Protein AF-A0A8S9J477-F1 (afdb_monomer_lite)

pLDDT: mean 76.34, std 17.14, range [43.03, 98.0]

Secondary structure (DSSP, 8-state):
--------------PPEEEE-TTS-EEEEE-----PPPHHHHHHHHHHHHHHHHHHT---------TTTTSTT--S---------------TTS--

Foldseek 3Di:
DDDDDDDDDDDDPFDWDFDADPVRDTDDTDTDGDDADDPVCRVVVVVVVVVVVVVVPDPPPDDDQDPPPRDPDDDDDPPDCPPPPPPPPDPPPPDD

InterPro domains:
  IPR023574 Large ribosomal subunit protein uL4 domain superfamily [G3DSA:3.40.1370.10] (20-81)
  IPR023574 Large ribosomal subunit protein uL4 domain superfamily [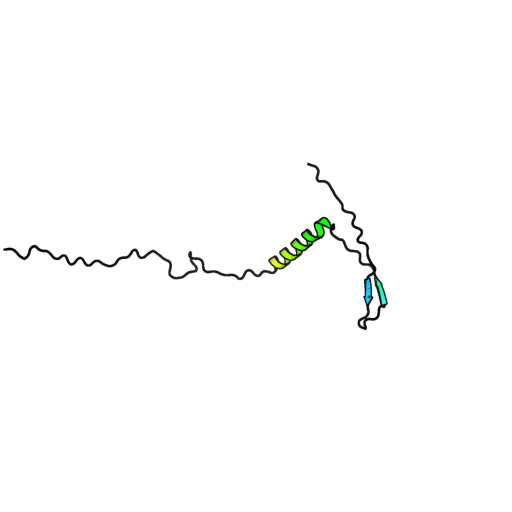SSF52166] (20-79)

Organism: Brassica cretica (NCBI:txid69181)

Sequence (96 aa):
MPLRSLSPSISPASSPFPIISYERVKISKTYLDLRTALEETTRYVFHHAIVTDLQNKRQGTTSTLTRGGEVRGGRIKPRGGDMQVTTEFDPLVEEI

Structure (mmCIF, N/CA/C/O backbone):
data_AF-A0A8S9J477-F1
#
_entry.id   AF-A0A8S9J477-F1
#
loop_
_atom_site.group_PDB
_atom_site.id
_atom_site.type_symbol
_atom_site.label_atom_id
_atom_site.label_alt_id
_atom_site.label_comp_id
_atom_site.label_asym_id
_atom_site.label_entity_id
_atom_site.label_seq_id
_atom_site.pdbx_PDB_ins_code
_atom_site.Cartn_x
_atom_site.Cartn_y
_atom_site.Cartn_z
_atom_site.occupancy
_atom_site.B_iso_or_equiv
_atom_site.auth_seq_id
_atom_site.auth_comp_id
_atom_site.auth_asym_id
_atom_site.auth_atom_id
_atom_site.pdbx_PDB_model_num
ATOM 1 N N . MET A 1 1 ? -20.356 14.829 -24.627 1.00 45.06 1 MET A N 1
ATOM 2 C CA . MET A 1 1 ? -20.371 13.543 -23.895 1.00 45.06 1 MET A CA 1
ATOM 3 C C . MET A 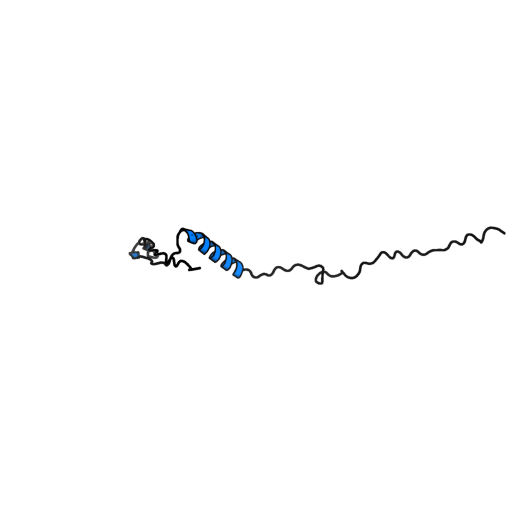1 1 ? -20.555 13.855 -22.413 1.00 45.06 1 MET A C 1
ATOM 5 O O . MET A 1 1 ? -19.630 14.426 -21.848 1.00 45.06 1 MET A O 1
ATOM 9 N N . PRO A 1 2 ? -21.721 13.616 -21.789 1.00 45.62 2 PRO A N 1
ATOM 10 C CA . PRO A 1 2 ? -21.893 13.918 -20.371 1.00 45.62 2 PRO A CA 1
ATOM 11 C C . PRO A 1 2 ? -21.244 12.818 -19.517 1.00 45.62 2 PRO A C 1
ATOM 13 O O . PRO A 1 2 ? -21.523 11.633 -19.700 1.00 45.62 2 PRO A O 1
ATOM 16 N N . LEU A 1 3 ? -20.355 13.207 -18.601 1.00 52.12 3 LEU A N 1
ATOM 17 C CA . LEU A 1 3 ? -19.742 12.305 -17.627 1.00 52.12 3 LEU A CA 1
ATOM 18 C C . LEU A 1 3 ? -20.784 11.963 -16.555 1.00 52.12 3 LEU A C 1
ATOM 20 O O . LEU A 1 3 ? -21.261 12.833 -15.830 1.00 52.12 3 LEU A O 1
ATOM 24 N N . ARG A 1 4 ? -21.166 10.686 -16.495 1.00 50.69 4 ARG A N 1
ATOM 25 C CA . ARG A 1 4 ? -22.122 10.128 -15.533 1.00 50.69 4 ARG A CA 1
ATOM 26 C C . ARG A 1 4 ? -21.559 10.270 -14.115 1.00 50.69 4 ARG A C 1
ATOM 28 O O . ARG A 1 4 ? -20.628 9.558 -13.749 1.00 50.69 4 ARG A O 1
ATOM 35 N N . SER A 1 5 ? -22.130 11.164 -13.312 1.00 53.66 5 SER A N 1
ATOM 36 C CA . SER A 1 5 ? -21.823 11.278 -11.886 1.00 53.66 5 SER A CA 1
ATOM 37 C C . SER A 1 5 ? -22.468 10.114 -11.128 1.00 53.66 5 SER A C 1
ATOM 39 O O . SER A 1 5 ? -23.634 10.183 -10.741 1.00 53.66 5 SER A O 1
ATOM 41 N N . LEU A 1 6 ? -21.729 9.021 -10.936 1.00 54.12 6 LEU A N 1
ATOM 42 C CA . LEU A 1 6 ? -22.065 8.043 -9.903 1.00 54.12 6 LEU A CA 1
ATOM 43 C C . LEU A 1 6 ? -21.410 8.497 -8.602 1.00 54.12 6 LEU A C 1
ATOM 45 O O . LEU A 1 6 ? -20.204 8.354 -8.428 1.00 54.12 6 LEU A O 1
ATOM 49 N N . SER A 1 7 ? -22.201 9.049 -7.691 1.00 55.25 7 SER A N 1
ATOM 50 C CA . SER A 1 7 ? -21.843 9.109 -6.277 1.00 55.25 7 SER A CA 1
ATOM 51 C C . SER A 1 7 ? -22.221 7.766 -5.643 1.00 55.25 7 SER A C 1
ATOM 53 O O . SER A 1 7 ? -23.419 7.514 -5.483 1.00 55.25 7 SER A O 1
ATOM 55 N N . PRO A 1 8 ? -21.274 6.875 -5.298 1.00 53.19 8 PRO A N 1
ATOM 56 C CA . PRO A 1 8 ? -21.631 5.666 -4.579 1.00 53.19 8 PRO A CA 1
ATOM 57 C C . PRO A 1 8 ? -21.907 6.040 -3.118 1.00 53.19 8 PRO A C 1
ATOM 59 O O . PRO A 1 8 ? -21.010 6.468 -2.392 1.00 53.19 8 PRO A O 1
ATOM 62 N N . SER A 1 9 ? -23.164 5.910 -2.687 1.00 49.91 9 SER A N 1
ATOM 63 C CA . SER A 1 9 ? -23.491 5.878 -1.262 1.00 49.91 9 SER A CA 1
ATOM 64 C C . SER A 1 9 ? -22.936 4.576 -0.698 1.00 49.91 9 SER A C 1
ATOM 66 O O . SER A 1 9 ? -23.376 3.499 -1.099 1.00 49.91 9 SER A O 1
ATOM 68 N N . ILE A 1 10 ? -21.962 4.653 0.200 1.00 53.91 10 ILE A N 1
ATOM 69 C CA . ILE A 1 10 ? -21.402 3.468 0.842 1.00 53.91 10 ILE A CA 1
ATOM 70 C C . ILE A 1 10 ? -21.548 3.689 2.340 1.00 53.91 10 ILE A C 1
ATOM 72 O O . ILE A 1 10 ? -20.801 4.465 2.928 1.00 53.91 10 ILE A O 1
ATOM 76 N N . SER A 1 11 ? -22.545 3.045 2.948 1.00 52.66 11 SER A N 1
ATOM 77 C CA . SER A 1 11 ? -22.546 2.833 4.393 1.00 52.66 11 SER A CA 1
ATOM 78 C C . SER A 1 11 ? -21.821 1.511 4.654 1.00 52.66 11 SER A C 1
ATOM 80 O O . SER A 1 11 ? -22.411 0.453 4.410 1.00 52.66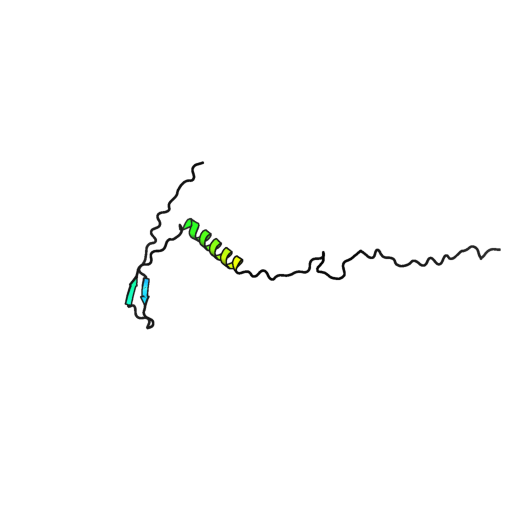 11 SER A O 1
ATOM 82 N N . PRO A 1 12 ? -20.559 1.505 5.112 1.00 55.88 12 PRO A N 1
ATOM 83 C CA . PRO A 1 12 ? -19.987 0.271 5.617 1.00 55.88 12 PRO A CA 1
ATOM 84 C C . PRO A 1 12 ? -20.773 -0.116 6.873 1.00 55.88 12 PRO A C 1
ATOM 86 O O . PRO A 1 12 ? -20.975 0.706 7.769 1.00 55.88 12 PRO A O 1
ATOM 89 N N . ALA A 1 13 ? -21.250 -1.358 6.937 1.00 61.00 13 ALA A N 1
ATOM 90 C CA . ALA A 1 13 ? -21.836 -1.900 8.153 1.00 61.00 13 ALA A CA 1
ATOM 91 C C . ALA A 1 13 ? -20.768 -1.859 9.260 1.00 61.00 13 ALA A C 1
ATOM 93 O O . ALA A 1 13 ? -19.860 -2.689 9.303 1.00 61.00 13 ALA A O 1
ATOM 94 N N . SER A 1 14 ? -20.840 -0.843 10.121 1.00 68.75 14 SER A N 1
ATOM 95 C CA . SER A 1 14 ? -19.911 -0.667 11.232 1.00 68.75 14 SER A CA 1
ATOM 96 C C . SER A 1 14 ? -20.266 -1.696 12.301 1.00 68.75 14 SER A C 1
ATOM 98 O O . SER A 1 14 ? -21.189 -1.512 13.091 1.00 68.75 14 SER A O 1
ATOM 100 N N . SER A 1 15 ? -19.585 -2.840 12.276 1.00 76.00 15 SER A N 1
ATOM 101 C CA . SER A 1 15 ? -19.642 -3.797 13.379 1.00 76.00 15 SER A CA 1
ATOM 102 C C . SER A 1 15 ? -18.904 -3.206 14.585 1.00 76.00 15 SER A C 1
ATOM 104 O O . SER A 1 15 ? -17.815 -2.657 14.406 1.00 76.00 15 SER A O 1
ATOM 106 N N . PRO A 1 16 ? -19.431 -3.331 15.816 1.00 83.75 16 PRO A N 1
ATOM 107 C CA . PRO A 1 16 ? -18.756 -2.802 16.991 1.00 83.75 16 PRO A CA 1
ATOM 108 C C . PRO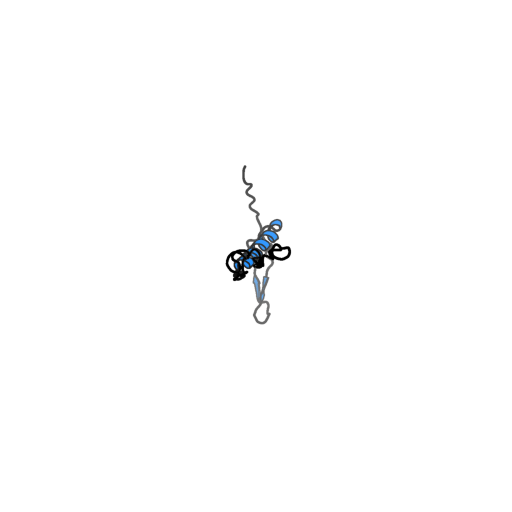 A 1 16 ? -17.443 -3.554 17.252 1.00 83.75 16 PRO A C 1
ATOM 110 O O . PRO A 1 16 ? -17.439 -4.770 17.460 1.00 83.75 16 PRO A O 1
ATOM 113 N N . PHE A 1 17 ? -16.333 -2.822 17.294 1.00 85.44 17 PHE A N 1
ATOM 114 C CA . PHE A 1 17 ? -15.024 -3.314 17.708 1.00 85.44 17 PHE A CA 1
ATOM 115 C C . PHE A 1 17 ? -14.894 -3.266 19.239 1.00 85.44 17 PHE A C 1
ATOM 117 O O . PHE A 1 17 ? -15.356 -2.312 19.867 1.00 85.44 17 PHE A O 1
ATOM 124 N N . PRO A 1 18 ? -14.285 -4.277 19.883 1.00 90.12 18 PRO A N 1
ATOM 125 C CA . PRO A 1 18 ? -14.068 -4.260 21.324 1.00 90.12 18 PRO A CA 1
ATOM 126 C C . PRO A 1 18 ? -12.857 -3.393 21.697 1.00 90.12 18 PRO A C 1
ATOM 128 O O . PRO A 1 18 ? -11.779 -3.540 21.124 1.00 90.12 18 PRO A O 1
ATOM 131 N N . ILE A 1 19 ? -13.005 -2.559 22.724 1.00 92.25 19 ILE A N 1
ATOM 132 C CA . ILE A 1 19 ? -11.883 -1.914 23.410 1.00 92.25 19 ILE A CA 1
ATOM 133 C C . ILE A 1 19 ? -11.369 -2.876 24.478 1.00 92.25 19 ILE A C 1
ATOM 135 O O . ILE A 1 19 ? -12.113 -3.299 25.371 1.00 92.25 19 ILE A O 1
ATOM 139 N N . ILE A 1 20 ? -10.086 -3.213 24.374 1.00 94.31 20 ILE A N 1
ATOM 140 C CA . ILE A 1 20 ? -9.405 -4.164 25.249 1.00 94.31 20 ILE A CA 1
ATOM 141 C C . ILE A 1 20 ? -8.298 -3.42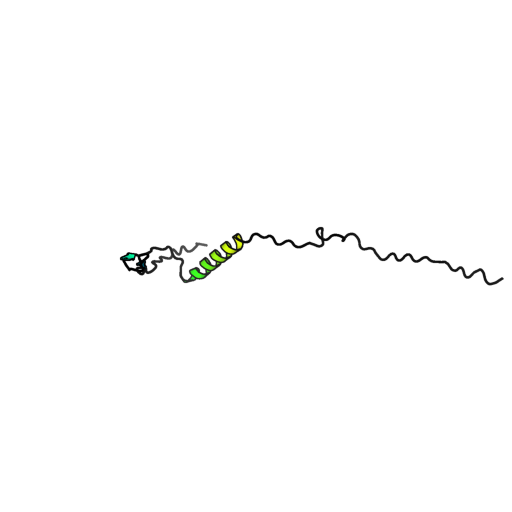3 26.007 1.00 94.31 20 ILE A C 1
ATOM 143 O O . ILE A 1 20 ? -7.548 -2.651 25.409 1.00 94.31 20 ILE A O 1
ATOM 147 N N . SER A 1 21 ? -8.205 -3.649 27.318 1.00 91.31 21 SER A N 1
ATOM 148 C CA . SER A 1 21 ? -7.091 -3.165 28.137 1.00 91.31 21 SER A CA 1
ATOM 149 C C . SER A 1 21 ? -5.798 -3.922 27.818 1.00 91.31 21 SER A C 1
ATOM 151 O O . SER A 1 21 ? -5.818 -5.010 27.239 1.00 91.31 21 SER A O 1
ATOM 153 N N . TYR A 1 22 ? -4.655 -3.389 28.247 1.00 93.12 22 TYR A N 1
ATOM 154 C CA . TYR A 1 22 ? -3.373 -4.094 28.139 1.00 93.12 22 TYR A CA 1
ATOM 155 C C . TYR A 1 22 ? -3.405 -5.487 28.805 1.00 93.12 22 TYR A C 1
ATOM 157 O O . TYR A 1 22 ? -2.859 -6.451 28.273 1.00 93.12 22 TYR A O 1
ATOM 165 N N . GLU A 1 23 ? -4.150 -5.622 29.905 1.00 95.62 23 GLU A N 1
ATOM 166 C CA . GLU A 1 23 ? -4.376 -6.880 30.633 1.00 95.62 23 GLU A CA 1
ATOM 167 C C . GLU A 1 23 ? -5.370 -7.831 29.943 1.00 95.62 23 GLU A C 1
ATOM 169 O O . GLU A 1 23 ? -5.796 -8.828 30.521 1.00 95.62 23 GLU A O 1
ATOM 174 N N . ARG A 1 24 ? -5.751 -7.549 28.691 1.00 88.56 24 ARG A N 1
ATOM 175 C CA . ARG A 1 24 ? -6.679 -8.356 27.884 1.00 88.56 24 ARG A CA 1
ATOM 176 C C . ARG A 1 24 ? -8.104 -8.423 28.448 1.00 88.56 24 ARG A C 1
ATOM 178 O O . ARG A 1 24 ? -8.864 -9.327 28.101 1.00 88.56 24 ARG A O 1
ATOM 185 N N . VAL A 1 25 ? -8.501 -7.438 29.254 1.00 93.25 25 VAL A N 1
ATOM 186 C CA . VAL A 1 25 ? -9.876 -7.300 29.758 1.00 93.25 25 VAL A CA 1
ATOM 187 C C . VAL A 1 25 ? -10.699 -6.452 28.787 1.00 93.25 25 VAL A C 1
ATOM 189 O O . VAL A 1 25 ? -10.258 -5.396 28.335 1.00 93.25 25 VAL A O 1
ATOM 192 N N . LYS A 1 26 ? -11.908 -6.915 28.448 1.00 89.62 26 LYS A N 1
ATOM 193 C CA . LYS A 1 26 ? -12.847 -6.182 27.583 1.00 89.62 26 LYS A CA 1
ATOM 194 C C . LYS A 1 26 ? -13.517 -5.074 28.395 1.00 89.62 26 LYS A C 1
ATOM 196 O O . LYS A 1 26 ? -14.234 -5.378 29.342 1.00 89.62 26 LYS A O 1
ATOM 201 N N . ILE A 1 27 ? -13.305 -3.819 28.010 1.00 91.50 27 ILE A N 1
ATOM 202 C CA . ILE A 1 27 ? -13.863 -2.658 28.718 1.00 91.50 27 ILE A CA 1
ATOM 203 C C . ILE A 1 27 ? -15.148 -2.182 28.037 1.00 91.50 27 ILE A C 1
ATOM 205 O O . ILE A 1 27 ? -16.159 -1.965 28.699 1.00 91.50 27 ILE A O 1
ATOM 209 N N . SER A 1 28 ? -15.129 -2.013 26.713 1.00 87.81 28 SER A N 1
ATOM 210 C CA . SER A 1 28 ? -16.247 -1.398 25.988 1.00 87.81 28 SER A CA 1
ATOM 211 C C . SER A 1 28 ? -16.270 -1.771 24.503 1.00 87.81 28 SER A C 1
ATOM 213 O O . SER A 1 28 ? -15.491 -2.608 24.042 1.00 87.81 28 SER A O 1
ATOM 215 N N . LYS A 1 29 ? -17.220 -1.197 23.758 1.00 88.50 29 LYS A N 1
ATOM 216 C CA . LYS A 1 29 ? -17.405 -1.391 22.317 1.00 88.50 29 LYS A CA 1
ATOM 217 C C . LYS A 1 29 ? -17.432 -0.036 21.616 1.00 88.50 29 LYS A C 1
ATOM 219 O O . LYS A 1 29 ? -18.045 0.896 22.133 1.00 88.50 29 LYS A O 1
ATOM 224 N N . THR A 1 30 ? -16.821 0.053 20.443 1.00 88.94 30 THR A N 1
ATOM 225 C CA . THR A 1 30 ? -16.785 1.263 19.614 1.00 88.94 30 THR A CA 1
ATOM 226 C C . THR A 1 30 ? -17.077 0.963 18.157 1.00 88.94 30 THR A C 1
ATOM 228 O O . THR A 1 30 ? -16.863 -0.144 17.675 1.00 88.94 30 THR A O 1
ATOM 231 N N . TYR A 1 31 ? -17.566 1.975 17.453 1.00 85.25 31 TYR A N 1
ATOM 232 C CA . TYR A 1 31 ? -17.829 1.930 16.021 1.00 85.25 31 TYR A CA 1
ATOM 233 C C . TYR A 1 31 ? -16.783 2.771 15.296 1.00 85.25 31 TYR A C 1
ATOM 235 O O . TYR A 1 31 ? -16.376 3.819 15.800 1.00 85.25 31 TYR A O 1
ATOM 243 N N . LEU A 1 32 ? -16.345 2.306 14.128 1.00 81.38 32 LEU A N 1
ATOM 244 C CA . LEU A 1 32 ? -15.425 3.037 13.265 1.00 81.38 32 LEU A CA 1
ATOM 245 C C . LEU A 1 32 ? -16.161 3.423 11.984 1.00 81.38 32 LEU A C 1
ATOM 247 O O . LEU A 1 32 ? -16.763 2.563 11.335 1.00 81.38 32 LEU A O 1
ATOM 251 N N . ASP A 1 33 ? -16.115 4.707 11.648 1.00 80.50 33 ASP A N 1
ATOM 252 C CA . ASP A 1 33 ? -16.649 5.238 10.399 1.00 80.50 33 ASP A CA 1
ATOM 253 C C . ASP A 1 33 ? -15.492 5.464 9.419 1.00 80.50 33 ASP A C 1
ATOM 255 O O . ASP A 1 33 ? -14.573 6.241 9.690 1.00 80.50 33 ASP A O 1
ATOM 259 N N . LEU A 1 34 ? -15.500 4.730 8.305 1.00 80.44 34 LEU A N 1
ATOM 260 C CA . LEU A 1 34 ? -14.453 4.765 7.287 1.00 80.44 34 LEU A CA 1
ATOM 261 C C . LEU A 1 34 ? -15.060 5.101 5.934 1.00 80.44 34 LEU A C 1
ATOM 263 O O . LEU A 1 34 ? -16.012 4.467 5.481 1.00 80.44 34 LEU A O 1
ATOM 267 N N . ARG A 1 35 ? -14.412 6.016 5.215 1.00 83.62 35 ARG A N 1
ATOM 268 C CA . ARG A 1 35 ? -14.675 6.195 3.787 1.00 83.62 35 ARG A CA 1
ATOM 269 C C . ARG A 1 35 ? -14.063 5.020 3.039 1.00 83.62 35 ARG A C 1
ATOM 271 O O . ARG A 1 35 ? -12.844 4.909 2.937 1.00 83.62 35 ARG A O 1
ATOM 278 N N . THR A 1 36 ? -14.918 4.131 2.557 1.00 82.25 36 THR A N 1
ATOM 279 C CA . THR A 1 36 ? -14.526 2.918 1.840 1.00 82.25 36 THR A CA 1
ATOM 280 C C . THR A 1 36 ? -14.759 3.085 0.342 1.00 82.25 36 THR A C 1
ATOM 282 O O . THR A 1 36 ? -15.622 3.850 -0.090 1.00 82.25 36 THR A O 1
ATOM 285 N N . ALA A 1 37 ? -13.936 2.412 -0.462 1.00 80.19 37 ALA A N 1
ATOM 286 C CA . ALA A 1 37 ? -14.154 2.319 -1.900 1.00 80.19 37 ALA A CA 1
ATOM 287 C C . ALA A 1 37 ? -15.295 1.332 -2.198 1.00 80.19 37 ALA A C 1
ATOM 289 O O . ALA A 1 37 ? -15.642 0.502 -1.359 1.00 80.19 37 ALA A O 1
ATOM 290 N N . LEU A 1 38 ? -15.860 1.404 -3.405 1.00 84.38 38 LEU A N 1
ATOM 291 C CA . LEU A 1 38 ? -16.841 0.419 -3.861 1.00 84.38 38 LEU A CA 1
ATOM 292 C C . LEU A 1 38 ? -16.189 -0.969 -3.931 1.00 84.38 38 LEU A C 1
ATOM 294 O O . LEU A 1 38 ? -15.024 -1.083 -4.322 1.00 84.38 38 LEU A O 1
ATOM 298 N N . GLU A 1 39 ? -16.922 -2.030 -3.592 1.00 83.00 39 GLU A N 1
ATOM 299 C CA . GLU A 1 39 ? -16.374 -3.397 -3.558 1.00 83.00 39 GLU A CA 1
ATOM 300 C C . GLU A 1 39 ? -15.732 -3.807 -4.893 1.00 83.00 39 GLU A C 1
ATOM 302 O O . GLU A 1 39 ? -14.646 -4.389 -4.908 1.00 83.00 39 GLU A O 1
ATOM 307 N N . GLU A 1 40 ? -16.336 -3.403 -6.014 1.00 87.88 40 GLU A N 1
ATOM 308 C CA . GLU A 1 40 ? -15.829 -3.661 -7.366 1.00 87.88 40 GLU A CA 1
ATOM 309 C C . GLU A 1 40 ? -14.453 -3.019 -7.622 1.00 87.88 40 GLU A C 1
ATOM 311 O O . GLU A 1 40 ? -13.577 -3.632 -8.233 1.00 87.88 40 GLU A O 1
ATOM 316 N N . THR A 1 41 ? -14.224 -1.794 -7.134 1.00 89.12 41 THR A N 1
ATOM 317 C CA . THR A 1 41 ? -12.988 -1.027 -7.388 1.00 89.12 41 THR A CA 1
ATOM 318 C C . THR A 1 41 ? -11.947 -1.168 -6.282 1.00 89.12 41 THR A C 1
ATOM 320 O O . THR A 1 41 ? -10.787 -0.795 -6.469 1.00 89.12 41 THR A O 1
ATOM 323 N N . THR A 1 42 ? -12.321 -1.760 -5.149 1.00 90.12 42 THR A N 1
ATOM 324 C CA . THR A 1 42 ? -11.487 -1.859 -3.947 1.00 90.12 42 THR A CA 1
ATOM 325 C C . THR A 1 42 ? -10.127 -2.498 -4.237 1.00 90.12 42 THR A C 1
ATOM 327 O O . THR A 1 42 ? -9.089 -1.932 -3.892 1.00 90.12 42 THR A O 1
ATOM 330 N N . ARG A 1 43 ? -10.097 -3.635 -4.946 1.00 91.88 43 ARG A N 1
ATOM 331 C CA . ARG A 1 43 ? -8.838 -4.330 -5.281 1.00 91.88 43 ARG A CA 1
ATOM 332 C C . ARG A 1 43 ? -7.915 -3.491 -6.159 1.00 91.88 43 ARG A C 1
ATOM 334 O O . ARG A 1 43 ? -6.706 -3.509 -5.954 1.00 91.88 43 ARG A O 1
ATOM 341 N N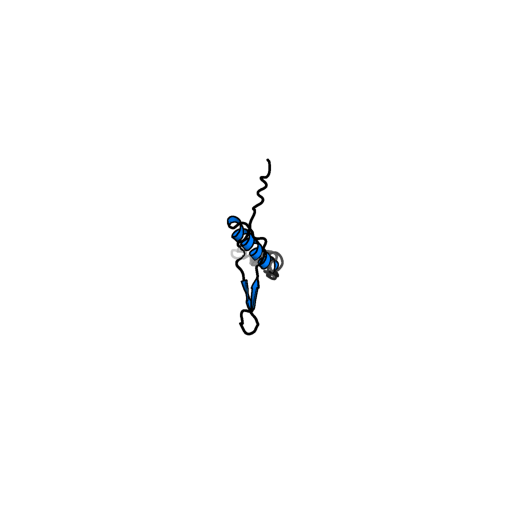 . TYR A 1 44 ? -8.481 -2.758 -7.116 1.00 95.31 44 TYR A N 1
ATOM 342 C CA . TYR A 1 44 ? -7.710 -1.902 -8.011 1.00 95.31 44 TYR A CA 1
ATOM 343 C C . TYR A 1 44 ? -7.065 -0.739 -7.249 1.00 95.31 44 TYR A C 1
ATOM 345 O O . TYR A 1 44 ? -5.867 -0.495 -7.394 1.00 95.31 44 TYR A O 1
ATOM 353 N N . VAL A 1 45 ? -7.837 -0.079 -6.379 1.00 93.62 45 VAL A N 1
ATOM 354 C CA . VAL A 1 45 ? -7.345 1.020 -5.535 1.00 93.62 45 VAL A CA 1
ATOM 355 C C . VAL A 1 45 ? -6.218 0.539 -4.617 1.00 93.62 45 VAL A C 1
ATOM 357 O O . VAL A 1 45 ? -5.166 1.175 -4.562 1.00 93.62 45 VAL A O 1
ATOM 360 N N . PHE A 1 46 ? -6.391 -0.613 -3.956 1.00 94.50 46 PHE A N 1
ATOM 361 C CA . PHE A 1 46 ? -5.349 -1.195 -3.104 1.00 94.50 46 PHE A CA 1
ATOM 362 C C . PHE A 1 46 ? -4.092 -1.575 -3.885 1.00 94.50 46 PHE A C 1
ATOM 364 O O . PHE A 1 46 ? -2.986 -1.248 -3.458 1.00 94.50 46 PHE A O 1
ATOM 371 N N . HIS A 1 47 ? -4.249 -2.240 -5.031 1.00 96.75 47 HIS A N 1
ATOM 372 C CA . HIS A 1 47 ? -3.119 -2.641 -5.861 1.00 96.75 47 HIS A CA 1
ATOM 373 C C . HIS A 1 47 ? -2.287 -1.428 -6.287 1.00 96.75 47 HIS A C 1
ATOM 375 O O . HIS A 1 47 ? -1.070 -1.426 -6.109 1.00 96.75 47 HIS A O 1
ATOM 381 N N . HIS A 1 48 ? -2.941 -0.378 -6.793 1.00 95.94 48 HIS A N 1
ATOM 382 C CA . HIS A 1 48 ? -2.256 0.846 -7.194 1.00 95.94 48 HIS A CA 1
ATOM 383 C C . HIS A 1 48 ? -1.526 1.492 -6.010 1.00 95.94 48 HIS A C 1
ATOM 385 O O . HIS A 1 48 ? -0.346 1.805 -6.123 1.00 95.94 48 HIS A O 1
ATOM 391 N N . ALA A 1 49 ? -2.192 1.636 -4.858 1.00 95.94 49 ALA A N 1
ATOM 392 C CA . ALA A 1 49 ? -1.586 2.231 -3.669 1.00 95.94 49 ALA A CA 1
ATOM 393 C C . ALA A 1 49 ? -0.312 1.490 -3.227 1.00 95.94 49 ALA A C 1
ATOM 395 O O . ALA A 1 49 ? 0.720 2.122 -3.007 1.00 95.94 49 ALA A O 1
ATOM 396 N N . ILE A 1 50 ? -0.364 0.156 -3.159 1.00 97.12 50 ILE A N 1
ATOM 397 C CA . ILE A 1 50 ? 0.776 -0.670 -2.740 1.00 97.12 50 ILE A CA 1
ATOM 398 C C . ILE A 1 50 ? 1.916 -0.584 -3.757 1.00 97.12 50 ILE A C 1
ATOM 400 O O . ILE A 1 50 ? 3.070 -0.388 -3.381 1.00 97.12 50 ILE A O 1
ATOM 404 N N . VAL A 1 51 ? 1.613 -0.730 -5.049 1.00 98.00 51 VAL A N 1
ATOM 405 C CA . VAL A 1 51 ? 2.643 -0.724 -6.094 1.00 98.00 51 VAL A CA 1
ATOM 406 C C . VAL A 1 51 ? 3.346 0.628 -6.157 1.00 98.00 51 VAL A C 1
ATOM 408 O O . VAL A 1 51 ? 4.574 0.656 -6.210 1.00 98.00 51 VAL A O 1
ATOM 411 N N . THR A 1 52 ? 2.603 1.735 -6.098 1.00 97.69 52 THR A N 1
ATOM 412 C CA . THR A 1 52 ? 3.189 3.079 -6.124 1.00 97.69 52 THR A CA 1
ATOM 413 C C . THR A 1 52 ? 4.057 3.341 -4.895 1.00 97.69 52 THR A C 1
ATOM 415 O O . THR A 1 52 ? 5.162 3.856 -5.047 1.00 97.69 52 THR A O 1
ATOM 418 N N . ASP A 1 53 ? 3.617 2.945 -3.697 1.00 97.75 53 ASP A N 1
ATOM 419 C CA . ASP A 1 53 ? 4.417 3.098 -2.475 1.00 97.75 53 ASP A CA 1
ATOM 420 C C . ASP A 1 53 ? 5.741 2.319 -2.563 1.00 97.75 53 ASP A C 1
ATOM 422 O O . ASP A 1 53 ? 6.829 2.874 -2.378 1.00 97.75 53 ASP A O 1
ATOM 426 N N . LEU A 1 54 ? 5.668 1.046 -2.965 1.00 97.25 54 LEU A N 1
ATOM 427 C CA . LEU A 1 54 ? 6.850 0.199 -3.122 1.00 97.25 54 LEU A CA 1
ATOM 428 C C . LEU A 1 54 ? 7.794 0.703 -4.215 1.00 97.25 54 LEU A C 1
ATOM 430 O O . LEU A 1 54 ? 9.011 0.605 -4.057 1.00 97.25 54 LEU A O 1
ATOM 434 N N . GLN A 1 55 ? 7.259 1.230 -5.317 1.00 96.50 55 GLN A N 1
ATOM 435 C CA . GLN A 1 55 ? 8.058 1.811 -6.394 1.00 96.50 55 GLN A CA 1
ATOM 436 C C . GLN A 1 55 ? 8.744 3.106 -5.954 1.00 96.50 55 GLN A C 1
ATOM 438 O O . GLN A 1 55 ? 9.941 3.248 -6.199 1.00 96.50 55 GLN A O 1
ATOM 443 N N . ASN A 1 56 ? 8.039 3.991 -5.244 1.00 95.88 56 ASN A N 1
ATOM 444 C CA . ASN A 1 56 ? 8.592 5.246 -4.725 1.00 95.88 56 ASN A CA 1
ATOM 445 C C . ASN A 1 56 ? 9.703 5.010 -3.693 1.00 95.88 56 ASN A C 1
ATOM 447 O O . ASN A 1 56 ? 10.628 5.810 -3.580 1.00 95.88 56 ASN A O 1
ATOM 451 N N . LYS A 1 57 ? 9.648 3.889 -2.966 1.00 95.94 57 LYS A N 1
ATOM 452 C CA . LYS A 1 57 ? 10.697 3.490 -2.022 1.00 95.94 57 LYS A CA 1
ATOM 453 C C . LYS A 1 57 ? 11.979 2.984 -2.705 1.00 95.94 57 LYS A C 1
ATOM 455 O O . LYS A 1 57 ? 13.005 2.838 -2.038 1.00 95.94 57 LYS A O 1
ATOM 460 N N . ARG A 1 58 ? 11.966 2.675 -4.010 1.00 95.31 58 ARG A N 1
ATOM 461 C CA . ARG A 1 58 ? 13.157 2.153 -4.703 1.00 95.31 58 ARG A CA 1
ATOM 462 C C . ARG A 1 58 ? 14.199 3.256 -4.865 1.00 95.31 58 ARG A C 1
ATOM 464 O O . ARG A 1 58 ? 13.941 4.287 -5.465 1.00 95.31 58 ARG A O 1
ATOM 471 N N . GLN A 1 59 ? 15.412 2.981 -4.398 1.00 93.38 59 GLN A N 1
ATOM 472 C CA . GLN A 1 59 ? 16.528 3.926 -4.458 1.00 93.38 59 GLN A CA 1
ATOM 473 C C . GLN A 1 59 ? 17.144 4.069 -5.864 1.00 93.38 59 GLN A C 1
ATOM 475 O O . GLN A 1 59 ? 17.724 5.101 -6.172 1.00 93.38 59 GLN A O 1
ATOM 480 N N . GLY A 1 60 ? 17.043 3.041 -6.717 1.00 92.44 60 GLY A N 1
ATOM 481 C CA . GLY A 1 60 ? 17.550 3.097 -8.096 1.00 92.44 60 GLY A CA 1
ATOM 482 C C . GLY A 1 60 ? 19.081 3.125 -8.229 1.00 92.44 60 GLY A C 1
ATOM 483 O O . GLY A 1 60 ? 19.604 3.831 -9.079 1.00 92.44 60 GLY A O 1
ATOM 484 N N . THR A 1 61 ? 19.816 2.363 -7.413 1.00 93.56 61 THR A N 1
ATOM 485 C CA . THR A 1 61 ? 21.298 2.358 -7.380 1.00 93.56 61 THR A CA 1
ATOM 486 C C . THR A 1 61 ? 21.967 1.406 -8.374 1.00 93.56 61 THR A C 1
ATOM 488 O O . THR A 1 61 ? 23.182 1.214 -8.334 1.00 93.56 61 THR A O 1
ATOM 491 N N . THR A 1 62 ? 21.201 0.769 -9.258 1.00 91.06 62 THR A N 1
ATOM 492 C CA . THR A 1 62 ? 21.760 -0.156 -10.245 1.00 91.06 62 THR A CA 1
ATOM 493 C C . THR A 1 62 ? 22.602 0.611 -11.262 1.00 91.06 62 THR A C 1
ATOM 495 O O . THR A 1 62 ? 22.094 1.486 -11.954 1.00 91.06 62 THR A O 1
ATOM 498 N N . SER A 1 63 ? 23.882 0.255 -11.370 1.00 87.44 63 SER A N 1
ATOM 499 C CA . SER A 1 63 ? 24.809 0.780 -12.373 1.00 87.44 63 SER A CA 1
ATOM 500 C C . SER A 1 63 ? 25.380 -0.378 -13.185 1.00 87.44 63 SER A C 1
ATOM 502 O O . SER A 1 63 ? 25.760 -1.413 -12.634 1.00 87.44 63 SER A O 1
ATOM 504 N N . THR A 1 64 ? 25.396 -0.218 -14.503 1.00 88.38 64 THR A N 1
ATOM 505 C CA . THR A 1 64 ? 25.899 -1.210 -15.456 1.00 88.38 64 THR A CA 1
ATOM 506 C C . THR A 1 64 ? 26.758 -0.498 -16.482 1.00 88.38 64 THR A C 1
ATOM 508 O O . THR A 1 64 ? 26.288 0.469 -17.072 1.00 88.38 64 THR A O 1
ATOM 511 N N . LEU A 1 65 ? 27.974 -0.992 -16.729 1.00 86.94 65 LEU A N 1
ATOM 512 C CA . LEU A 1 65 ? 28.883 -0.374 -17.693 1.00 86.94 65 LEU A CA 1
ATOM 513 C C . LEU A 1 65 ? 28.383 -0.591 -19.128 1.00 86.94 65 LEU A C 1
ATOM 515 O O . LEU A 1 65 ? 28.284 -1.714 -19.624 1.00 86.94 65 LEU A O 1
ATOM 519 N N . THR A 1 66 ? 28.115 0.504 -19.814 1.00 85.00 66 THR A N 1
ATOM 520 C CA . THR A 1 66 ? 27.713 0.577 -21.209 1.00 85.00 66 THR A CA 1
ATOM 521 C C . THR A 1 66 ? 28.935 0.612 -22.133 1.00 85.00 66 THR A C 1
ATOM 523 O O . THR A 1 66 ? 29.985 1.193 -21.838 1.00 85.00 66 THR A O 1
ATOM 526 N N . ARG A 1 67 ? 28.788 0.007 -23.320 1.00 78.38 67 ARG A N 1
ATOM 527 C CA . ARG A 1 67 ? 29.842 -0.105 -24.349 1.00 78.38 67 ARG A CA 1
ATOM 528 C C . ARG A 1 67 ? 30.368 1.249 -24.856 1.00 78.38 67 ARG A C 1
ATOM 530 O O . ARG A 1 67 ? 31.457 1.294 -25.414 1.00 78.38 67 ARG A O 1
ATOM 537 N N . GLY A 1 68 ? 29.593 2.325 -24.711 1.00 73.00 68 GLY A N 1
ATOM 538 C CA . GLY A 1 68 ? 29.883 3.631 -25.312 1.00 73.00 68 GLY A CA 1
ATOM 539 C C . GLY A 1 68 ? 30.912 4.491 -24.574 1.00 73.00 68 GLY A C 1
ATOM 540 O O . GLY A 1 68 ? 31.477 5.387 -25.194 1.00 73.00 68 GLY A O 1
ATOM 541 N N . GLY A 1 69 ? 31.180 4.239 -23.289 1.00 65.56 69 GLY A N 1
ATOM 542 C CA . GLY A 1 69 ? 32.078 5.115 -22.520 1.00 65.56 69 GLY A CA 1
ATOM 543 C C . GLY A 1 69 ? 32.437 4.668 -21.105 1.00 65.56 69 GLY A C 1
ATOM 544 O O . GLY A 1 69 ? 33.368 5.215 -20.524 1.00 65.56 69 GLY A O 1
ATOM 545 N N . GLU A 1 70 ? 31.755 3.666 -20.555 1.00 83.44 70 GLU A N 1
ATOM 546 C CA . GLU A 1 70 ? 32.050 3.157 -19.212 1.00 83.44 70 GLU A CA 1
ATOM 547 C C . GLU A 1 70 ? 33.040 1.977 -19.255 1.00 83.44 70 GLU A C 1
ATOM 549 O O . GLU A 1 70 ? 33.856 1.808 -18.348 1.00 83.44 70 GLU A O 1
ATOM 554 N N . VAL A 1 71 ? 33.036 1.190 -20.341 1.00 82.12 71 VAL A N 1
ATOM 555 C CA . VAL A 1 71 ? 34.007 0.104 -20.572 1.00 82.12 71 VAL A CA 1
ATOM 556 C C . VAL A 1 71 ? 35.334 0.668 -21.096 1.00 82.12 71 VAL A C 1
ATOM 558 O O . VAL A 1 71 ? 35.396 1.266 -22.172 1.00 82.12 71 VAL A O 1
ATOM 561 N N . ARG A 1 72 ? 36.428 0.441 -20.359 1.00 77.81 72 ARG A N 1
ATOM 562 C CA . ARG A 1 72 ? 37.787 0.807 -20.797 1.00 77.81 72 ARG A CA 1
ATOM 563 C C . ARG A 1 72 ? 38.277 -0.117 -21.922 1.00 77.81 72 ARG A C 1
ATOM 565 O O . ARG A 1 72 ? 38.042 -1.318 -21.879 1.00 77.81 72 ARG A O 1
ATOM 572 N N . GLY A 1 73 ? 39.009 0.437 -22.894 1.00 74.88 73 GLY A N 1
ATOM 573 C CA . GLY A 1 73 ? 39.702 -0.338 -23.942 1.00 74.88 73 GLY A CA 1
ATOM 574 C C . GLY A 1 73 ? 38.975 -0.475 -25.287 1.00 74.88 73 GLY A C 1
ATOM 575 O O . GLY A 1 73 ? 39.434 -1.207 -26.156 1.00 74.88 73 GLY A O 1
ATOM 576 N N . GLY A 1 74 ? 37.868 0.236 -25.503 1.00 71.19 74 GLY A N 1
ATOM 577 C CA . GLY A 1 74 ? 37.125 0.206 -26.765 1.00 71.19 74 GLY A CA 1
ATOM 578 C C . GLY A 1 74 ? 37.349 1.449 -27.619 1.00 71.19 74 GLY A C 1
ATOM 579 O O . GLY A 1 74 ? 36.483 2.319 -27.656 1.00 71.19 74 GLY A O 1
ATOM 580 N N . ARG A 1 75 ? 38.470 1.550 -28.345 1.00 67.62 75 ARG A N 1
ATOM 581 C CA . ARG A 1 75 ? 38.575 2.540 -29.428 1.00 67.62 75 ARG A CA 1
ATOM 582 C C . ARG A 1 75 ? 39.376 2.016 -30.615 1.00 67.62 75 ARG A C 1
ATOM 584 O O . ARG A 1 75 ? 40.538 1.674 -30.470 1.00 67.62 75 ARG A O 1
ATOM 591 N N . ILE A 1 76 ? 38.699 2.049 -31.771 1.00 71.81 76 ILE A N 1
ATOM 592 C CA . ILE A 1 76 ? 39.137 1.708 -33.136 1.00 71.81 76 ILE A CA 1
ATOM 593 C C . ILE A 1 76 ? 39.602 0.254 -33.292 1.00 71.81 76 ILE A C 1
ATOM 595 O O . ILE A 1 76 ? 40.542 -0.197 -32.654 1.00 71.81 76 ILE A O 1
ATOM 599 N N . LYS A 1 77 ? 38.932 -0.481 -34.191 1.00 66.62 77 LYS A N 1
ATOM 600 C CA . LYS A 1 77 ? 39.322 -1.840 -34.588 1.00 66.62 77 LYS A CA 1
ATOM 601 C C . LYS A 1 77 ? 40.774 -1.805 -35.089 1.00 66.62 77 LYS A C 1
ATOM 603 O O . LYS A 1 77 ? 40.999 -1.154 -36.114 1.00 66.62 77 LYS A O 1
ATOM 608 N N . PRO A 1 78 ? 41.730 -2.513 -34.460 1.00 69.25 78 PRO A N 1
ATOM 609 C CA . PRO A 1 78 ? 42.976 -2.826 -35.134 1.00 69.25 78 PRO A CA 1
ATOM 610 C C . PRO A 1 78 ? 42.599 -3.760 -36.285 1.00 69.25 78 PRO A C 1
ATOM 612 O O . PRO A 1 78 ? 42.261 -4.928 -36.095 1.00 69.25 78 PRO A O 1
ATOM 615 N N . ARG A 1 79 ? 42.500 -3.203 -37.494 1.00 74.88 79 ARG A N 1
ATOM 616 C CA . ARG A 1 79 ? 42.407 -4.021 -38.702 1.00 74.88 79 ARG A CA 1
ATOM 617 C C . ARG A 1 79 ? 43.773 -4.680 -38.815 1.00 74.88 79 ARG A C 1
ATOM 619 O O . ARG A 1 79 ? 44.743 -3.941 -38.928 1.00 74.88 79 ARG A O 1
ATOM 626 N N . GLY A 1 80 ? 43.816 -6.005 -38.663 1.00 64.62 80 GLY A N 1
ATOM 627 C CA . GLY A 1 80 ? 45.035 -6.814 -38.651 1.00 64.62 80 GLY A CA 1
ATOM 628 C C . GLY A 1 80 ? 46.077 -6.270 -39.618 1.00 64.62 80 GLY A C 1
ATOM 629 O O . GLY A 1 80 ? 45.884 -6.302 -40.829 1.00 64.62 80 GLY A O 1
ATOM 630 N N . GLY A 1 81 ? 47.123 -5.690 -39.042 1.00 57.59 81 GLY A N 1
ATOM 631 C CA . GLY A 1 81 ? 48.342 -5.306 -39.723 1.00 57.59 81 GLY A CA 1
ATOM 632 C C . GLY A 1 81 ? 49.417 -6.251 -39.234 1.00 57.59 81 GLY A C 1
ATOM 633 O O . GLY A 1 81 ? 50.296 -5.839 -38.484 1.00 57.59 81 GLY A O 1
ATOM 634 N N . ASP A 1 82 ? 49.301 -7.521 -39.610 1.00 58.94 82 ASP A N 1
ATOM 635 C CA . ASP A 1 82 ? 50.474 -8.379 -39.615 1.00 58.94 82 ASP A CA 1
ATOM 636 C C . ASP A 1 82 ? 51.339 -7.841 -40.756 1.00 58.94 82 ASP A C 1
ATOM 638 O O . ASP A 1 82 ? 50.949 -7.858 -41.924 1.00 58.94 82 ASP A O 1
ATOM 642 N N . MET A 1 83 ? 52.458 -7.226 -40.390 1.00 53.22 83 MET A N 1
ATOM 643 C CA . MET A 1 83 ? 53.436 -6.666 -41.310 1.00 53.22 83 MET A CA 1
ATOM 644 C C . MET A 1 83 ? 53.960 -7.808 -42.192 1.00 53.22 83 MET A C 1
ATOM 646 O O . MET A 1 83 ? 54.803 -8.588 -41.757 1.00 53.22 83 MET A O 1
ATOM 650 N N . GLN A 1 84 ? 53.440 -7.949 -43.414 1.00 51.88 84 GLN A N 1
ATOM 651 C CA . GLN A 1 84 ? 54.077 -8.802 -44.411 1.00 51.88 84 GLN A CA 1
ATOM 652 C C . GLN A 1 84 ? 55.362 -8.098 -44.835 1.00 51.88 84 GLN A C 1
ATOM 654 O O . GLN A 1 84 ? 55.335 -7.148 -45.613 1.00 51.88 84 GLN A O 1
ATOM 659 N N . VAL A 1 85 ? 56.489 -8.531 -44.274 1.00 51.75 85 VAL A N 1
ATOM 660 C CA . VAL A 1 85 ? 57.797 -8.242 -44.853 1.00 51.75 85 VAL A CA 1
ATOM 661 C C . VAL A 1 85 ? 57.848 -9.043 -46.147 1.00 51.75 85 VAL A C 1
ATOM 663 O O . VAL A 1 85 ? 58.092 -10.247 -46.133 1.00 51.75 85 VAL A O 1
ATOM 666 N N . THR A 1 86 ? 57.545 -8.399 -47.268 1.00 48.44 86 THR A N 1
ATOM 667 C CA . THR A 1 86 ? 57.888 -8.935 -48.581 1.00 48.44 86 THR A CA 1
ATOM 668 C C . THR A 1 86 ? 59.407 -8.871 -48.689 1.00 48.44 86 THR A C 1
ATOM 670 O O . THR A 1 86 ? 59.969 -7.868 -49.120 1.00 48.44 86 THR A O 1
ATOM 673 N N . THR A 1 87 ? 60.101 -9.917 -48.241 1.00 56.00 87 THR A N 1
ATOM 674 C CA . THR A 1 87 ? 61.403 -10.235 -48.828 1.00 56.00 87 THR A CA 1
ATOM 675 C C . THR A 1 87 ? 61.121 -10.597 -50.273 1.00 56.00 87 THR A C 1
ATOM 677 O O . THR A 1 87 ? 60.716 -11.721 -50.567 1.00 56.00 87 THR A O 1
ATOM 680 N N . GLU A 1 88 ? 61.232 -9.608 -51.154 1.00 54.50 88 GLU A N 1
ATOM 681 C CA . GLU A 1 88 ? 61.322 -9.851 -52.584 1.00 54.50 88 GLU A CA 1
ATOM 682 C C . GLU A 1 88 ? 62.522 -10.774 -52.805 1.00 54.50 88 GLU A C 1
ATOM 684 O O . GLU A 1 88 ? 63.664 -10.428 -52.506 1.00 54.50 88 GLU A O 1
ATOM 689 N N . PHE A 1 89 ? 62.237 -12.003 -53.221 1.00 61.56 89 PHE A N 1
ATOM 690 C CA . PHE A 1 89 ? 63.238 -12.907 -53.753 1.00 61.56 89 PHE A CA 1
ATOM 691 C C . PHE A 1 89 ? 63.224 -12.684 -55.262 1.00 61.56 89 PHE A C 1
ATOM 693 O O . PHE A 1 89 ? 62.346 -13.208 -55.945 1.00 61.56 89 PHE A O 1
ATOM 700 N N . ASP A 1 90 ? 64.134 -11.840 -55.750 1.00 58.78 90 ASP A N 1
ATOM 701 C CA . ASP A 1 90 ? 64.369 -11.620 -57.178 1.00 58.78 90 ASP A CA 1
ATOM 702 C C . ASP A 1 90 ? 64.954 -12.902 -57.798 1.00 58.78 90 ASP A C 1
ATOM 704 O O . ASP A 1 90 ? 66.089 -13.264 -57.480 1.00 58.78 90 ASP A O 1
ATOM 708 N N . PRO A 1 91 ? 64.242 -13.604 -58.700 1.00 56.72 91 PRO A N 1
ATOM 709 C CA . PRO A 1 91 ? 64.752 -14.826 -59.316 1.00 56.72 91 PRO A CA 1
ATOM 710 C C . PRO A 1 91 ? 65.665 -14.554 -60.527 1.00 56.72 91 PRO A C 1
ATOM 712 O O . PRO A 1 91 ? 65.952 -15.471 -61.287 1.00 56.72 91 PRO A O 1
ATOM 715 N N . LEU A 1 92 ? 66.127 -13.315 -60.742 1.00 54.72 92 LEU A N 1
ATOM 716 C CA . LEU A 1 92 ? 66.950 -12.940 -61.903 1.00 54.72 92 LEU A CA 1
ATOM 717 C C . LEU A 1 92 ? 68.457 -12.860 -61.599 1.00 54.72 92 LEU A C 1
ATOM 719 O O . LEU A 1 92 ? 69.152 -12.018 -62.163 1.00 54.72 92 LEU A O 1
ATOM 723 N N . VAL A 1 93 ? 68.976 -13.717 -60.711 1.00 57.25 93 VAL A N 1
ATOM 724 C CA . VAL A 1 93 ? 70.433 -13.842 -60.462 1.00 57.25 93 VAL A CA 1
ATOM 725 C C . VAL A 1 93 ? 70.953 -15.280 -60.646 1.00 57.25 93 VAL A C 1
ATOM 727 O O . VAL A 1 93 ? 72.104 -15.566 -60.348 1.00 57.25 93 VAL A O 1
ATOM 730 N N . GLU A 1 94 ? 70.169 -16.186 -61.231 1.00 48.81 94 GLU A N 1
ATOM 731 C CA . GLU A 1 94 ? 70.684 -17.480 -61.708 1.00 48.81 94 GLU A CA 1
ATOM 732 C C . GLU A 1 94 ? 70.175 -17.774 -63.121 1.00 48.81 94 GLU A C 1
ATOM 734 O O . GLU A 1 94 ? 69.233 -18.531 -63.302 1.00 48.81 94 GLU A O 1
ATOM 739 N N . GLU A 1 95 ? 70.772 -17.114 -64.116 1.00 50.66 95 GLU A N 1
ATOM 740 C CA . GLU A 1 95 ? 71.137 -17.689 -65.424 1.00 50.66 95 GLU A CA 1
ATOM 741 C C . GLU A 1 95 ? 71.740 -16.580 -66.308 1.00 50.66 95 GLU A C 1
ATOM 743 O O . GLU A 1 95 ? 71.020 -15.826 -66.962 1.00 50.66 95 GLU A O 1
ATOM 748 N N . ILE A 1 96 ? 73.072 -16.442 -66.235 1.00 43.03 96 ILE A N 1
ATOM 749 C CA . ILE A 1 96 ? 74.089 -16.289 -67.305 1.00 43.03 96 ILE A CA 1
ATOM 750 C C . ILE A 1 96 ? 75.461 -16.233 -66.621 1.00 43.03 96 ILE A C 1
ATOM 752 O O . ILE A 1 96 ? 75.618 -15.436 -65.669 1.00 43.03 96 ILE A O 1
#

Radius of gyration: 39.75 Å; chains: 1; bounding box: 98×32×98 Å